Protein AF-A0A964E1Z7-F1 (afdb_monomer_lite)

Secondary structure (DSSP, 8-state):
---SHHHHHHHHHHHTT-----PSSP-HHHHHHHHHHHHHHHHHHHHHHHHHHHTT-EEEEE-TT-BEEEE-HHHHHHHHHHHSS--TTS-BPPHHHHHHHTS---STT-EEEEEETTEEEEEEEEEEETTTEEEEEEEE--SSSSHHHHHHHHHHHHHHHT--

pLDDT: mean 73.11, std 16.14, range [33.84, 90.81]

Structure (mmCIF, N/CA/C/O backbone):
data_AF-A0A964E1Z7-F1
#
_entry.id   AF-A0A964E1Z7-F1
#
loop_
_atom_site.group_PDB
_atom_site.id
_atom_site.type_symbol
_atom_site.label_atom_id
_atom_site.label_alt_id
_atom_site.label_comp_id
_atom_site.label_asym_id
_atom_site.label_entity_id
_atom_site.label_seq_id
_atom_site.pdbx_PDB_ins_code
_atom_site.Cartn_x
_atom_site.Cartn_y
_atom_site.Cartn_z
_atom_site.occupancy
_atom_site.B_iso_or_equiv
_atom_site.auth_seq_id
_atom_site.auth_comp_id
_atom_site.auth_asym_id
_atom_site.auth_atom_id
_atom_site.pdbx_PDB_model_num
ATOM 1 N N . MET A 1 1 ? -45.714 -0.247 21.143 1.00 38.91 1 MET A N 1
ATOM 2 C CA . MET A 1 1 ? -44.335 -0.779 21.098 1.00 38.91 1 MET A CA 1
ATOM 3 C C . MET A 1 1 ? -44.073 -1.239 19.666 1.00 38.91 1 MET A C 1
ATOM 5 O O . MET A 1 1 ? -44.638 -2.241 19.253 1.00 38.91 1 MET A O 1
ATOM 9 N N . THR A 1 2 ? -43.359 -0.449 18.861 1.00 48.03 2 THR A N 1
ATOM 10 C CA . THR A 1 2 ? -43.167 -0.661 17.411 1.00 48.03 2 THR A CA 1
ATOM 11 C C . THR A 1 2 ? -41.804 -1.302 17.144 1.00 48.03 2 THR A C 1
ATOM 13 O O . THR A 1 2 ? -40.855 -0.622 16.775 1.00 48.03 2 THR A O 1
ATOM 16 N N . GLY A 1 3 ? -41.685 -2.610 17.383 1.00 48.28 3 GLY A N 1
ATOM 17 C CA . GLY A 1 3 ? -40.433 -3.358 17.173 1.00 48.28 3 GLY A CA 1
ATOM 18 C C . GLY A 1 3 ? -40.176 -3.798 15.725 1.00 48.28 3 GLY A C 1
ATOM 19 O O . GLY A 1 3 ? -39.084 -4.256 15.422 1.00 48.28 3 GLY A O 1
ATOM 20 N N . LEU A 1 4 ? -41.161 -3.662 14.828 1.00 52.31 4 LEU A N 1
ATOM 21 C CA . LEU A 1 4 ? -41.070 -4.122 13.433 1.00 52.31 4 LEU A CA 1
ATOM 22 C C . LEU A 1 4 ? -40.373 -3.123 12.485 1.00 52.31 4 LEU A C 1
ATOM 24 O O . LEU A 1 4 ? -39.888 -3.543 11.442 1.00 52.31 4 LEU A O 1
ATOM 28 N N . SER A 1 5 ? -40.278 -1.835 12.848 1.00 60.28 5 SER A N 1
ATOM 29 C CA . SER A 1 5 ? -39.795 -0.770 11.945 1.00 60.28 5 SER A CA 1
ATOM 30 C C . SER A 1 5 ? -38.318 -0.401 12.123 1.00 60.28 5 SER A C 1
ATOM 32 O O . SER A 1 5 ? -37.672 0.087 11.203 1.00 60.28 5 SER A O 1
ATOM 34 N N . GLU A 1 6 ? -37.727 -0.631 13.296 1.00 70.12 6 GLU A N 1
ATOM 35 C CA . GLU A 1 6 ? -36.339 -0.202 13.527 1.00 70.12 6 GLU A CA 1
ATOM 36 C C . GLU A 1 6 ? -35.338 -1.034 12.719 1.00 70.12 6 GLU A C 1
ATOM 38 O O . GLU A 1 6 ? -34.410 -0.489 12.123 1.00 70.12 6 GLU A O 1
ATOM 43 N N . THR A 1 7 ? -35.554 -2.346 12.622 1.00 80.38 7 THR A N 1
ATOM 44 C CA . THR A 1 7 ? -34.643 -3.242 11.900 1.00 80.38 7 THR A CA 1
ATOM 45 C C . THR A 1 7 ? -34.624 -2.960 10.397 1.00 80.38 7 THR A C 1
ATOM 47 O O . THR A 1 7 ? -33.550 -2.927 9.801 1.00 80.38 7 THR A O 1
ATOM 50 N N . GLU A 1 8 ? -35.776 -2.690 9.775 1.00 84.38 8 GLU A N 1
ATOM 51 C CA . GLU A 1 8 ? -35.834 -2.337 8.347 1.00 84.38 8 GLU A CA 1
ATOM 52 C C . GLU A 1 8 ? -35.120 -1.010 8.049 1.00 84.38 8 GLU A C 1
ATOM 54 O O . GLU A 1 8 ? -34.429 -0.893 7.034 1.00 84.38 8 GLU A O 1
ATOM 59 N N . HIS A 1 9 ? -35.222 -0.024 8.946 1.00 80.94 9 HIS A N 1
ATOM 60 C CA . HIS A 1 9 ? -34.531 1.255 8.803 1.00 80.94 9 HIS A CA 1
ATOM 61 C C . HIS A 1 9 ? -33.019 1.115 8.977 1.00 80.94 9 HIS A C 1
ATOM 63 O O . HIS A 1 9 ? -32.265 1.719 8.215 1.00 80.94 9 HIS A O 1
ATOM 69 N N . ILE A 1 10 ? -32.571 0.280 9.918 1.00 86.25 10 ILE A N 1
ATOM 70 C CA . ILE A 1 10 ? -31.150 -0.032 10.103 1.00 86.25 10 ILE A CA 1
ATOM 71 C C . ILE A 1 10 ? -30.585 -0.692 8.840 1.00 86.25 10 ILE A C 1
ATOM 73 O O . ILE A 1 10 ? -29.562 -0.248 8.321 1.00 86.25 10 ILE A O 1
ATOM 77 N N . ILE A 1 11 ? -31.278 -1.699 8.297 1.00 88.12 11 ILE A N 1
ATOM 78 C CA . ILE A 1 11 ? -30.853 -2.397 7.074 1.00 88.12 11 ILE A CA 1
ATOM 79 C C . ILE A 1 11 ? -30.761 -1.424 5.894 1.00 88.12 11 ILE A C 1
ATOM 81 O O . ILE A 1 11 ? -29.750 -1.414 5.192 1.00 88.12 11 ILE A O 1
ATOM 85 N N . ARG A 1 12 ? -31.770 -0.563 5.700 1.00 85.69 12 ARG A N 1
ATOM 86 C CA . ARG A 1 12 ? -31.731 0.475 4.656 1.00 85.69 12 ARG A CA 1
ATOM 87 C C . ARG A 1 12 ? -30.573 1.454 4.861 1.00 85.69 12 ARG A C 1
ATOM 89 O O . ARG A 1 12 ? -29.933 1.836 3.888 1.00 85.69 12 ARG A O 1
ATOM 96 N N . GLY A 1 13 ? -30.277 1.827 6.106 1.00 84.75 13 GLY A N 1
ATOM 97 C CA . GLY A 1 13 ? -29.137 2.680 6.448 1.00 84.75 13 GLY A CA 1
ATOM 98 C C . GLY A 1 13 ? -27.794 2.057 6.061 1.00 84.75 13 GLY A C 1
ATOM 99 O O . GLY A 1 13 ? -26.962 2.730 5.457 1.00 84.75 13 GLY A O 1
ATOM 100 N N . PHE A 1 14 ? -27.606 0.762 6.325 1.00 88.19 14 PHE A N 1
ATOM 101 C CA . PHE A 1 14 ? -26.408 0.031 5.901 1.00 88.19 14 PHE A CA 1
ATOM 102 C C . PHE A 1 14 ? -26.319 -0.126 4.377 1.00 88.19 14 PHE A C 1
ATOM 104 O O . PHE A 1 14 ? -25.257 0.092 3.801 1.00 88.19 14 PHE A O 1
ATOM 111 N N . GLN A 1 15 ? -27.428 -0.436 3.698 1.00 89.88 15 GLN A N 1
ATOM 112 C CA . GLN A 1 15 ? -27.468 -0.527 2.230 1.00 89.88 15 GLN A CA 1
ATOM 113 C C . GLN A 1 15 ? -27.166 0.813 1.542 1.00 89.88 15 GLN A C 1
ATOM 115 O O . GLN A 1 15 ? -26.613 0.829 0.447 1.00 89.88 15 GLN A O 1
ATOM 120 N N . ALA A 1 16 ? -27.482 1.933 2.196 1.00 85.38 16 ALA A N 1
ATOM 121 C CA . ALA A 1 16 ? -27.135 3.276 1.741 1.00 85.38 16 ALA A CA 1
ATOM 122 C C . ALA A 1 16 ? -25.675 3.683 2.050 1.00 85.38 16 ALA A C 1
ATOM 124 O O . ALA A 1 16 ? -25.289 4.814 1.759 1.00 85.38 16 ALA A O 1
ATOM 125 N N . GLY A 1 17 ? -24.862 2.790 2.632 1.00 81.62 17 GLY A N 1
ATOM 126 C CA . GLY A 1 17 ? -23.448 3.032 2.944 1.00 81.62 17 GLY A CA 1
ATOM 127 C C . GLY A 1 17 ? -23.161 3.468 4.385 1.00 81.62 17 GLY A C 1
ATOM 128 O O . GLY A 1 17 ? -22.027 3.835 4.692 1.00 81.62 17 GLY A O 1
ATOM 129 N N . GLY A 1 18 ? -24.150 3.432 5.284 1.00 84.94 18 GLY A N 1
ATOM 130 C CA . GLY A 1 18 ? -23.915 3.588 6.720 1.00 84.94 18 GLY A CA 1
ATOM 131 C C . GLY A 1 18 ? -23.010 2.472 7.247 1.00 84.94 18 GLY A C 1
ATOM 132 O O . GLY A 1 18 ? -23.126 1.329 6.823 1.00 84.94 18 GLY A O 1
ATOM 133 N N . VAL A 1 19 ? -22.094 2.793 8.160 1.00 83.38 19 VAL A N 1
ATOM 134 C CA . VAL A 1 19 ? -21.109 1.832 8.705 1.00 83.38 19 VAL A CA 1
ATOM 135 C C . VAL A 1 19 ? -21.332 1.508 10.184 1.00 83.38 19 VAL A C 1
ATOM 137 O O . VAL A 1 19 ? -20.677 0.625 10.734 1.00 83.38 19 VAL A O 1
ATOM 140 N N . ASP A 1 20 ? -22.262 2.213 10.827 1.00 86.31 20 ASP A N 1
ATOM 141 C CA . ASP A 1 20 ? -22.703 2.006 12.205 1.00 86.31 20 ASP A CA 1
ATOM 142 C C . ASP A 1 20 ? -24.116 2.588 12.370 1.00 86.31 20 ASP A C 1
ATOM 144 O O . ASP A 1 20 ? -24.521 3.467 11.604 1.00 86.31 20 ASP A O 1
ATOM 148 N N . TYR A 1 21 ? -24.863 2.118 13.367 1.00 87.88 21 TYR A N 1
ATOM 149 C CA . TYR A 1 21 ? -26.184 2.643 13.712 1.00 87.88 21 TYR A CA 1
ATOM 150 C C . TYR A 1 21 ? -26.287 2.883 15.217 1.00 87.88 21 TYR A C 1
ATOM 152 O O . TYR A 1 21 ? -25.659 2.200 16.026 1.00 87.88 21 TYR A O 1
ATOM 160 N N . VAL A 1 22 ? -27.105 3.865 15.596 1.00 84.75 22 VAL A N 1
ATOM 161 C CA . VAL A 1 22 ? -27.388 4.191 16.996 1.00 84.75 22 VAL A CA 1
ATOM 162 C C . VAL A 1 22 ? -28.892 4.330 17.157 1.00 84.75 22 VAL A C 1
ATOM 164 O O . VAL A 1 22 ? -29.544 5.066 16.416 1.00 84.75 22 VAL A O 1
ATOM 167 N N . THR A 1 23 ? -29.443 3.605 18.121 1.00 86.25 23 THR A N 1
ATOM 168 C CA . THR A 1 23 ? -30.862 3.669 18.469 1.00 86.25 23 THR A CA 1
ATOM 169 C C . THR A 1 23 ? -31.145 4.897 19.326 1.00 86.25 23 THR A C 1
ATOM 171 O O . THR A 1 23 ? -30.299 5.345 20.102 1.00 86.25 23 THR A O 1
ATOM 174 N N . LYS A 1 24 ? -32.351 5.453 19.206 1.00 84.00 24 LYS A N 1
ATOM 175 C CA . LYS A 1 24 ? -32.805 6.531 20.093 1.00 84.00 24 LYS A CA 1
ATOM 176 C C . LYS A 1 24 ? -33.359 5.943 21.406 1.00 84.00 24 LYS A C 1
ATOM 178 O O . LYS A 1 24 ? -33.943 4.864 21.367 1.00 84.00 24 LYS A O 1
ATOM 183 N N . PRO A 1 25 ? -33.265 6.663 22.541 1.00 85.44 25 PRO A N 1
ATOM 184 C CA . PRO A 1 25 ? -32.580 7.943 22.720 1.00 85.44 25 PRO A CA 1
ATOM 185 C C . PRO A 1 25 ? -31.054 7.776 22.737 1.00 85.44 25 PRO A C 1
ATOM 187 O O . PRO A 1 25 ? -30.525 6.822 23.297 1.00 85.44 25 PRO A O 1
ATOM 190 N N . VAL A 1 26 ? -30.347 8.722 22.119 1.00 82.88 26 VAL A N 1
ATOM 191 C CA . VAL A 1 26 ? -28.885 8.668 21.993 1.00 82.88 26 VAL A CA 1
ATOM 192 C C . VAL A 1 26 ? -28.229 8.970 23.340 1.00 82.88 26 VAL A C 1
ATOM 194 O O . VAL A 1 26 ? -28.524 9.995 23.953 1.00 82.88 26 VAL A O 1
ATOM 197 N N . VAL A 1 27 ? -27.295 8.115 23.762 1.00 90.81 27 VAL A N 1
ATOM 198 C CA . VAL A 1 27 ? -26.457 8.338 24.947 1.00 90.81 27 VAL A CA 1
ATOM 199 C C . VAL A 1 27 ? -25.140 9.002 24.511 1.00 90.81 27 VAL A C 1
ATOM 201 O O . VAL A 1 27 ? -24.356 8.365 23.805 1.00 90.81 27 VAL A O 1
ATOM 204 N N . PRO A 1 28 ? -24.848 10.259 24.911 1.00 85.88 28 PRO A N 1
ATOM 205 C CA . PRO A 1 28 ? -23.693 11.010 24.400 1.00 85.88 28 PRO A CA 1
ATOM 206 C C . PRO A 1 28 ? -22.341 10.312 24.592 1.00 85.88 28 PRO A C 1
ATOM 208 O O . PRO A 1 28 ? -21.521 10.300 23.678 1.00 85.88 28 PRO A O 1
ATOM 211 N N . ASN A 1 29 ? -22.130 9.674 25.746 1.00 86.25 29 ASN A N 1
ATOM 212 C CA . ASN A 1 29 ? -20.885 8.956 26.035 1.00 86.25 29 ASN A CA 1
ATOM 213 C C . ASN A 1 29 ? -20.713 7.709 25.150 1.00 86.25 29 ASN A C 1
ATOM 215 O O . ASN A 1 29 ? -19.601 7.407 24.728 1.00 86.25 29 ASN A O 1
ATOM 219 N N . GLU A 1 30 ? -21.805 7.005 24.830 1.00 87.06 30 GLU A N 1
ATOM 220 C CA . GLU A 1 30 ? -21.760 5.857 23.917 1.00 87.06 30 GLU A CA 1
ATOM 221 C C . GLU A 1 30 ? -21.452 6.310 22.486 1.00 87.06 30 GLU A C 1
ATOM 223 O O . GLU A 1 30 ? -20.637 5.698 21.794 1.00 87.06 30 GLU A O 1
ATOM 228 N N . LEU A 1 31 ? -22.062 7.418 22.052 1.00 86.31 31 LEU A N 1
ATOM 229 C CA . LEU A 1 31 ? -21.810 7.985 20.731 1.00 86.31 31 LEU A CA 1
ATOM 230 C C . LEU A 1 31 ? -20.350 8.434 20.580 1.00 86.31 31 LEU A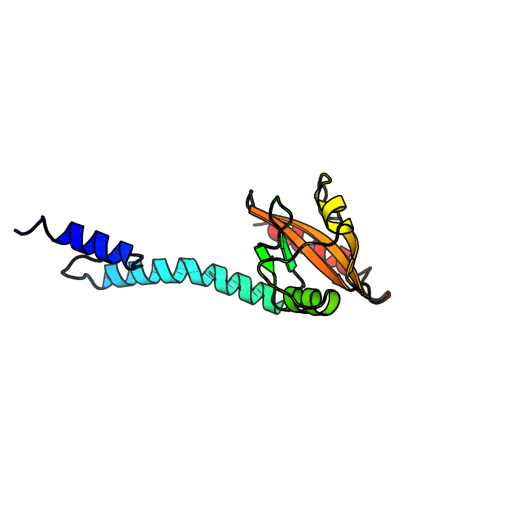 C 1
ATOM 232 O O . LEU A 1 31 ? -19.729 8.129 19.563 1.00 86.31 31 LEU A O 1
ATOM 236 N N . LEU A 1 32 ? -19.789 9.108 21.589 1.00 85.31 32 LEU A N 1
ATOM 237 C CA . LEU A 1 32 ? -18.381 9.514 21.593 1.00 85.31 32 LEU A CA 1
ATOM 238 C C . LEU A 1 32 ? -17.446 8.307 21.483 1.00 85.31 32 LEU A C 1
ATOM 240 O O . LEU A 1 32 ? -16.600 8.286 20.592 1.00 85.31 32 LEU A O 1
ATOM 244 N N . ALA A 1 33 ? -17.658 7.263 22.287 1.00 85.44 33 ALA A N 1
ATOM 245 C CA . ALA A 1 33 ? -16.849 6.045 22.224 1.00 85.44 33 ALA A CA 1
ATOM 246 C C . ALA A 1 33 ? -16.920 5.353 20.846 1.00 85.44 33 ALA A C 1
ATOM 248 O O . ALA A 1 33 ? -15.922 4.824 20.348 1.00 85.44 33 ALA A O 1
ATOM 249 N N . ARG A 1 34 ? -18.089 5.371 20.190 1.00 82.31 34 ARG A N 1
ATOM 250 C CA . ARG A 1 34 ? -18.254 4.843 18.824 1.00 82.31 34 ARG A CA 1
ATOM 251 C C . ARG A 1 34 ? -17.515 5.694 17.793 1.00 82.31 34 ARG A C 1
ATOM 253 O O . ARG A 1 34 ? -16.793 5.135 16.969 1.00 82.31 34 ARG A O 1
ATOM 260 N N . ILE A 1 35 ? -17.637 7.021 17.860 1.00 83.88 35 ILE A N 1
ATOM 261 C CA . ILE A 1 35 ? -16.899 7.947 16.985 1.00 83.88 35 ILE A CA 1
ATOM 262 C C . ILE A 1 35 ? -15.391 7.734 17.146 1.00 83.88 35 ILE A C 1
ATOM 264 O O . ILE A 1 35 ? -14.692 7.540 16.152 1.00 83.88 35 ILE A O 1
ATOM 268 N N . GLU A 1 36 ? -14.891 7.691 18.380 1.00 83.19 36 GLU A N 1
ATOM 269 C CA . GLU A 1 36 ? -13.477 7.446 18.675 1.00 83.19 36 GLU A CA 1
ATOM 270 C C . GLU A 1 36 ? -13.000 6.108 18.107 1.00 83.19 36 GLU A C 1
ATOM 272 O O . GLU A 1 36 ? -11.944 6.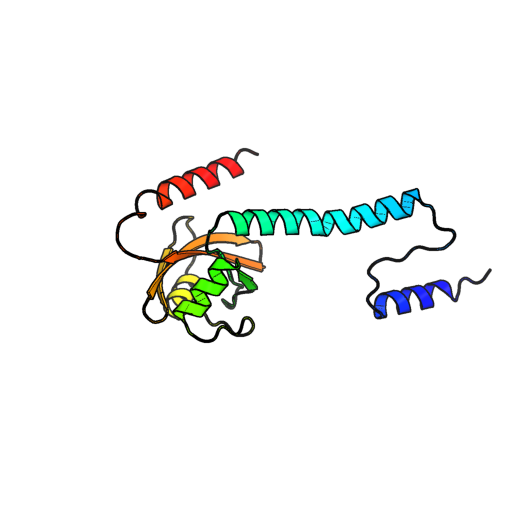047 17.477 1.00 83.19 36 GLU A O 1
ATOM 277 N N . ARG A 1 37 ? -13.798 5.040 18.235 1.00 78.81 37 ARG A N 1
ATOM 278 C CA . ARG A 1 37 ? -13.484 3.726 17.655 1.00 78.81 37 ARG A CA 1
ATOM 279 C C . ARG A 1 37 ? -13.359 3.778 16.132 1.00 78.81 37 ARG A C 1
ATOM 281 O O . ARG A 1 37 ? -12.466 3.130 15.580 1.00 78.81 37 ARG A O 1
ATOM 288 N N . HIS A 1 38 ? -14.238 4.512 15.453 1.00 77.19 38 HIS A N 1
ATOM 289 C CA . HIS A 1 38 ? -14.190 4.664 13.994 1.00 77.19 38 HIS A CA 1
ATOM 290 C C . HIS A 1 38 ? -13.008 5.527 13.549 1.00 77.19 38 HIS A C 1
ATOM 292 O O . HIS A 1 38 ? -12.316 5.174 12.593 1.00 77.19 38 HIS A O 1
ATOM 298 N N . LEU A 1 39 ? -12.708 6.603 14.279 1.00 73.50 39 LEU A N 1
ATOM 299 C CA . LEU A 1 39 ? -11.568 7.477 13.995 1.00 73.50 39 LEU A CA 1
ATOM 300 C C . LEU A 1 39 ? -10.227 6.773 14.244 1.00 73.50 39 LEU A C 1
ATOM 302 O O . LEU A 1 39 ? -9.337 6.825 13.393 1.00 73.50 39 LEU A O 1
ATOM 306 N N . ALA A 1 40 ? -10.087 6.051 15.358 1.00 73.06 40 ALA A N 1
ATOM 307 C CA . ALA A 1 40 ? -8.856 5.351 15.725 1.00 73.06 40 ALA A CA 1
ATOM 308 C C . ALA A 1 40 ? -8.464 4.267 14.706 1.00 73.06 40 ALA A C 1
ATOM 310 O O . ALA A 1 40 ? -7.282 4.104 14.400 1.00 73.06 40 ALA A O 1
ATOM 311 N N . ARG A 1 41 ? -9.447 3.566 14.121 1.00 65.44 41 ARG A N 1
ATOM 312 C CA . ARG A 1 41 ? -9.214 2.525 13.100 1.00 65.44 41 ARG A CA 1
ATOM 313 C C . ARG A 1 41 ? -8.593 3.072 11.813 1.00 65.44 41 ARG A C 1
ATOM 315 O O . ARG A 1 41 ? -7.836 2.359 11.163 1.00 65.44 41 ARG A O 1
ATOM 322 N N . GLY A 1 42 ? -8.878 4.325 11.454 1.00 66.19 42 GLY A N 1
ATOM 323 C CA . GLY A 1 42 ? -8.323 4.967 10.259 1.00 66.19 42 GLY A CA 1
ATOM 324 C C . GLY A 1 42 ? -7.081 5.815 10.529 1.00 66.19 42 GLY A C 1
ATOM 325 O O . GLY A 1 42 ? -6.204 5.912 9.671 1.00 66.19 42 GLY A O 1
ATOM 326 N N . GLN A 1 43 ? -6.988 6.428 11.709 1.00 77.62 43 GLN A N 1
ATOM 327 C CA . GLN A 1 43 ? -5.950 7.413 12.001 1.00 77.62 43 GLN A CA 1
ATOM 328 C C . GLN A 1 43 ? -4.555 6.791 12.082 1.00 77.62 43 GLN A C 1
ATOM 330 O O . GLN A 1 43 ? -3.625 7.319 11.479 1.00 77.62 43 GLN A O 1
ATOM 335 N N . THR A 1 44 ? -4.399 5.646 12.749 1.00 74.62 44 THR A N 1
ATOM 336 C CA . THR A 1 44 ? -3.089 4.984 12.866 1.00 74.62 44 THR A CA 1
ATOM 337 C C . THR A 1 44 ? -2.539 4.564 11.503 1.00 74.62 44 THR A C 1
ATOM 339 O O . THR A 1 44 ? -1.375 4.821 11.202 1.00 74.62 44 THR A O 1
ATOM 342 N N . ALA A 1 45 ? -3.381 3.991 10.637 1.00 73.31 45 ALA A N 1
ATOM 343 C CA . ALA A 1 45 ? -2.986 3.615 9.280 1.00 73.31 45 ALA A CA 1
ATOM 344 C C . ALA A 1 45 ? -2.610 4.840 8.427 1.00 73.31 45 ALA A C 1
ATOM 346 O O . ALA A 1 45 ? -1.626 4.800 7.686 1.00 73.31 45 ALA A O 1
ATOM 347 N N . ARG A 1 46 ? -3.351 5.951 8.563 1.00 75.31 46 ARG A N 1
ATOM 348 C CA . ARG A 1 46 ? -3.024 7.222 7.895 1.00 75.31 46 ARG A CA 1
ATOM 349 C C . ARG A 1 46 ? -1.688 7.779 8.376 1.00 75.31 46 ARG A C 1
ATOM 351 O O . ARG A 1 46 ? -0.851 8.084 7.538 1.00 75.31 46 ARG A O 1
ATOM 358 N N . ILE A 1 47 ? -1.461 7.844 9.690 1.00 79.19 47 ILE A N 1
ATOM 359 C CA . ILE A 1 47 ? -0.195 8.316 10.273 1.00 79.19 47 ILE A CA 1
ATOM 360 C C . ILE A 1 47 ? 0.973 7.456 9.785 1.00 79.19 47 ILE A C 1
ATOM 362 O O . 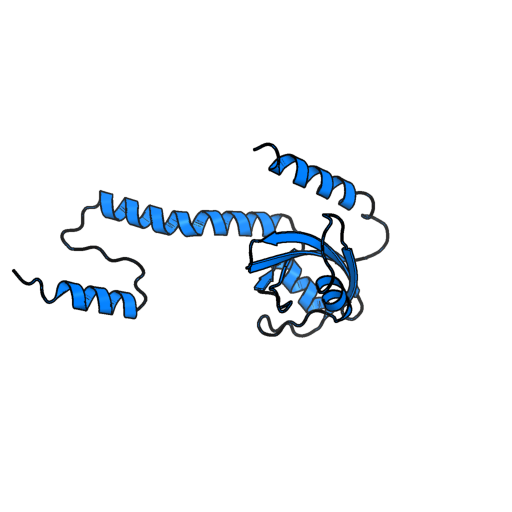ILE A 1 47 ? 1.983 8.004 9.351 1.00 79.19 47 ILE A O 1
ATOM 366 N N . ALA A 1 48 ? 0.834 6.128 9.801 1.00 73.62 48 ALA A N 1
ATOM 367 C CA . ALA A 1 48 ? 1.871 5.223 9.311 1.00 73.62 48 ALA A CA 1
ATOM 368 C C . ALA A 1 48 ? 2.185 5.469 7.827 1.00 73.62 48 ALA A C 1
ATOM 370 O O . ALA A 1 48 ? 3.353 5.579 7.456 1.00 73.62 48 ALA A O 1
ATOM 371 N N . ARG A 1 49 ? 1.158 5.630 6.981 1.00 74.69 49 ARG A N 1
ATOM 372 C CA . ARG A 1 49 ? 1.342 5.930 5.555 1.00 74.69 49 ARG A CA 1
ATOM 373 C C . ARG A 1 49 ? 2.016 7.282 5.335 1.00 74.69 49 ARG A C 1
ATOM 375 O O . ARG A 1 49 ? 2.991 7.351 4.598 1.00 74.69 49 ARG A O 1
ATOM 382 N N . THR A 1 50 ? 1.569 8.325 6.033 1.00 76.94 50 THR A N 1
ATOM 383 C CA . THR A 1 50 ? 2.196 9.651 5.975 1.00 76.94 50 THR A CA 1
ATOM 384 C C . THR A 1 50 ? 3.652 9.604 6.435 1.00 76.94 50 THR A C 1
ATOM 386 O O . THR A 1 50 ? 4.515 10.181 5.779 1.00 76.94 50 THR A O 1
ATOM 389 N N . ALA A 1 51 ? 3.960 8.888 7.518 1.00 75.75 51 ALA A N 1
ATOM 390 C CA . ALA A 1 51 ? 5.331 8.723 7.989 1.00 75.75 51 ALA A CA 1
ATOM 391 C C . ALA A 1 51 ? 6.211 8.038 6.931 1.00 75.75 51 ALA A C 1
ATOM 393 O O . ALA A 1 51 ? 7.318 8.505 6.671 1.00 75.75 51 ALA A O 1
ATOM 394 N N . ILE A 1 52 ? 5.704 6.984 6.278 1.00 79.12 52 ILE A N 1
ATOM 395 C CA . ILE A 1 52 ? 6.390 6.296 5.177 1.00 79.12 52 ILE A CA 1
ATOM 396 C C . ILE A 1 52 ? 6.631 7.247 3.995 1.00 79.12 52 ILE A C 1
ATOM 398 O O . ILE A 1 52 ? 7.756 7.310 3.495 1.00 79.12 52 ILE A O 1
ATOM 402 N N . ASP A 1 53 ? 5.625 8.022 3.589 1.00 78.06 53 ASP A N 1
ATOM 403 C CA . ASP A 1 53 ? 5.725 8.970 2.472 1.00 78.06 53 ASP A CA 1
ATOM 404 C C . ASP A 1 53 ? 6.785 10.055 2.738 1.00 78.06 53 ASP A C 1
ATOM 406 O O . ASP A 1 53 ? 7.574 10.402 1.852 1.00 78.06 53 ASP A O 1
ATOM 410 N N . LEU A 1 54 ? 6.875 10.530 3.985 1.00 73.69 54 LEU A N 1
ATOM 411 C CA . LEU A 1 54 ? 7.870 11.515 4.416 1.00 73.69 54 LEU A CA 1
ATOM 412 C C . LEU A 1 54 ? 9.305 10.966 4.436 1.00 73.69 54 LEU A C 1
ATOM 414 O O . LEU A 1 54 ? 10.245 11.746 4.297 1.00 73.69 54 LEU A O 1
ATOM 418 N N . THR A 1 55 ? 9.508 9.645 4.539 1.00 75.44 55 THR A N 1
ATOM 419 C CA . THR A 1 55 ? 10.866 9.059 4.481 1.00 75.44 55 THR A CA 1
ATOM 420 C C . THR A 1 55 ? 11.543 9.225 3.121 1.00 75.44 55 THR A C 1
ATOM 422 O O . THR A 1 55 ? 12.743 8.981 2.996 1.00 75.44 55 THR A O 1
ATOM 425 N N . GLY A 1 56 ? 10.784 9.592 2.084 1.00 69.50 56 GLY A N 1
ATOM 426 C CA . GLY A 1 56 ? 11.302 9.768 0.734 1.00 69.50 56 GLY A CA 1
ATOM 427 C C . GLY A 1 56 ? 11.710 8.466 0.041 1.00 69.50 56 GLY A C 1
ATOM 428 O O . GLY A 1 56 ? 12.352 8.529 -1.004 1.00 69.50 56 GLY A O 1
ATOM 429 N N . ARG A 1 57 ? 11.353 7.303 0.599 1.00 75.38 57 ARG A N 1
ATOM 430 C CA . ARG A 1 57 ? 11.654 5.993 0.015 1.00 75.38 57 ARG A CA 1
ATOM 431 C C . ARG A 1 57 ? 10.652 5.640 -1.081 1.00 75.38 57 ARG A C 1
ATOM 433 O O . ARG A 1 57 ? 9.447 5.866 -0.949 1.00 75.38 57 ARG A O 1
ATOM 440 N N . PHE A 1 58 ? 11.153 5.022 -2.142 1.00 87.75 58 PHE A N 1
ATOM 441 C CA . PHE A 1 58 ? 10.318 4.438 -3.182 1.00 87.75 58 PHE A CA 1
ATOM 442 C C . PHE A 1 58 ? 9.923 3.027 -2.734 1.00 87.75 58 PHE A C 1
ATOM 444 O O . PHE A 1 58 ? 10.746 2.113 -2.776 1.00 87.75 58 PHE A O 1
ATOM 451 N N . LEU A 1 59 ? 8.699 2.858 -2.234 1.00 87.75 59 LEU A N 1
ATOM 452 C CA . LEU A 1 59 ? 8.176 1.556 -1.822 1.00 87.75 59 LEU A CA 1
ATOM 453 C C . LEU A 1 59 ? 6.959 1.195 -2.664 1.00 87.75 59 LEU A C 1
ATOM 455 O O . LEU A 1 59 ? 6.127 2.058 -2.954 1.00 87.75 59 LEU A O 1
ATOM 459 N N . ILE A 1 60 ? 6.856 -0.085 -3.002 1.00 87.94 60 ILE A N 1
ATOM 460 C CA . ILE A 1 60 ? 5.684 -0.684 -3.637 1.00 87.94 60 ILE A CA 1
ATOM 461 C C . ILE A 1 60 ? 5.306 -1.971 -2.907 1.00 87.94 60 ILE A C 1
ATOM 463 O O . ILE A 1 60 ? 6.173 -2.656 -2.363 1.00 87.94 60 ILE A O 1
ATOM 467 N N . ALA A 1 61 ? 4.019 -2.295 -2.906 1.00 88.06 61 ALA A N 1
ATOM 468 C CA . ALA A 1 61 ? 3.513 -3.599 -2.518 1.00 88.06 61 ALA A CA 1
ATOM 469 C C . ALA A 1 61 ? 2.895 -4.276 -3.739 1.00 88.06 61 ALA A C 1
ATOM 471 O O . ALA A 1 61 ? 2.136 -3.644 -4.480 1.00 88.06 61 ALA A O 1
ATOM 472 N N . VAL A 1 62 ? 3.235 -5.546 -3.934 1.00 87.38 62 VAL A N 1
ATOM 473 C CA . VAL A 1 62 ? 2.760 -6.371 -5.047 1.00 87.38 62 VAL A CA 1
ATOM 474 C C . VAL A 1 62 ? 2.024 -7.593 -4.520 1.00 87.38 62 VAL A C 1
ATOM 476 O O . VAL A 1 62 ? 2.464 -8.182 -3.532 1.00 87.38 62 VAL A O 1
ATOM 479 N N . ASP A 1 63 ? 0.911 -7.959 -5.144 1.00 86.56 63 ASP A N 1
ATOM 480 C CA . ASP A 1 63 ? 0.170 -9.175 -4.797 1.00 86.56 63 ASP A CA 1
ATOM 481 C C . ASP A 1 63 ? 0.828 -10.445 -5.376 1.00 86.56 63 ASP A C 1
ATOM 483 O O . ASP A 1 63 ? 1.924 -10.408 -5.945 1.00 86.56 63 ASP A O 1
ATOM 487 N N . ALA A 1 64 ? 0.169 -11.593 -5.197 1.00 81.31 64 ALA A N 1
ATOM 488 C CA . ALA A 1 64 ? 0.628 -12.881 -5.720 1.00 81.31 64 ALA A CA 1
ATOM 489 C C . ALA A 1 64 ? 0.649 -12.949 -7.260 1.00 81.31 64 ALA A C 1
ATOM 491 O O . ALA A 1 64 ? 1.462 -13.686 -7.815 1.00 81.31 64 ALA A O 1
ATOM 492 N N . ASP A 1 65 ? -0.182 -12.151 -7.936 1.00 81.88 65 ASP A N 1
ATOM 493 C CA . ASP A 1 65 ? -0.198 -12.004 -9.397 1.00 81.88 65 ASP A CA 1
ATOM 494 C C . ASP A 1 65 ? 0.810 -10.943 -9.876 1.00 81.88 65 ASP A C 1
ATOM 496 O O . ASP A 1 65 ? 0.832 -10.572 -11.052 1.00 81.88 65 ASP A O 1
ATOM 500 N N . ALA A 1 66 ? 1.648 -10.445 -8.961 1.00 81.00 66 ALA A N 1
ATOM 501 C CA . ALA A 1 66 ? 2.642 -9.410 -9.182 1.00 81.00 66 ALA A CA 1
ATOM 502 C C . ALA A 1 66 ? 2.058 -8.070 -9.674 1.00 81.00 66 ALA A C 1
ATOM 504 O O . ALA A 1 66 ? 2.745 -7.276 -10.323 1.00 81.00 66 ALA A O 1
ATOM 505 N N . LYS A 1 67 ? 0.800 -7.780 -9.325 1.00 83.56 67 LYS A N 1
ATOM 506 C CA . LYS A 1 67 ? 0.173 -6.474 -9.549 1.00 83.56 67 LYS A CA 1
ATOM 507 C C . LYS A 1 67 ? 0.501 -5.538 -8.403 1.00 83.56 67 LYS A C 1
ATOM 509 O O . LYS A 1 67 ? 0.489 -5.936 -7.240 1.00 83.56 67 LYS A O 1
ATOM 514 N N . VAL A 1 68 ? 0.763 -4.269 -8.711 1.00 84.44 68 VAL A N 1
ATOM 515 C CA . VAL A 1 68 ? 0.967 -3.257 -7.666 1.00 84.44 68 VAL A CA 1
ATOM 516 C C . VAL A 1 68 ? -0.368 -2.917 -7.018 1.00 84.44 68 VAL A C 1
ATOM 518 O O . VAL A 1 68 ? -1.237 -2.313 -7.637 1.00 84.44 68 VAL A O 1
ATOM 521 N N . VAL A 1 69 ? -0.502 -3.275 -5.743 1.00 84.31 69 VAL A N 1
ATOM 522 C CA . VAL A 1 69 ? -1.690 -2.985 -4.923 1.00 84.31 69 VAL A CA 1
ATOM 523 C C . VAL A 1 69 ? -1.528 -1.708 -4.100 1.00 84.31 69 VAL A C 1
ATOM 525 O O . VAL A 1 69 ? -2.506 -1.130 -3.626 1.00 84.31 69 VAL A O 1
ATOM 528 N N . TRP A 1 70 ? -0.289 -1.247 -3.919 1.00 85.69 70 TRP A N 1
ATOM 529 C CA . TRP A 1 70 ? 0.023 -0.022 -3.191 1.00 85.69 70 TRP A CA 1
ATOM 530 C C . TRP A 1 70 ? 1.415 0.507 -3.546 1.00 85.69 70 TRP A C 1
ATOM 532 O O . TRP A 1 70 ? 2.337 -0.257 -3.822 1.00 85.69 70 TRP A O 1
ATOM 542 N N . SER A 1 71 ? 1.589 1.821 -3.465 1.00 86.56 71 SER A N 1
ATOM 543 C CA . SER A 1 71 ? 2.873 2.497 -3.640 1.00 86.56 71 SER A CA 1
ATOM 544 C C . SER A 1 71 ? 2.922 3.806 -2.848 1.00 86.56 71 SER A C 1
ATOM 546 O O . SER A 1 71 ? 1.885 4.414 -2.539 1.00 86.56 71 SER A O 1
ATOM 548 N N . THR A 1 72 ? 4.136 4.262 -2.530 1.00 86.12 72 THR A N 1
ATOM 549 C CA . THR A 1 72 ? 4.349 5.646 -2.078 1.00 86.12 72 THR A CA 1
ATOM 550 C C . THR A 1 72 ? 4.184 6.615 -3.253 1.00 86.12 72 THR A C 1
ATOM 552 O O . THR A 1 72 ? 4.495 6.244 -4.389 1.00 86.12 72 THR A O 1
ATOM 555 N N . PRO A 1 73 ? 3.767 7.878 -3.031 1.00 84.44 73 PRO A N 1
ATOM 556 C CA . PRO A 1 73 ? 3.609 8.861 -4.108 1.00 84.44 73 PRO A CA 1
ATOM 557 C C . PRO A 1 73 ? 4.875 9.030 -4.958 1.00 84.44 73 PRO A C 1
ATOM 559 O O . PRO A 1 73 ? 4.810 9.069 -6.184 1.00 84.44 73 PRO A O 1
ATOM 562 N N . LYS A 1 74 ? 6.050 9.041 -4.312 1.00 82.31 74 LYS A N 1
ATOM 563 C CA . LYS A 1 74 ? 7.341 9.094 -5.011 1.00 82.31 74 LYS A CA 1
ATOM 564 C C . LYS A 1 74 ? 7.613 7.847 -5.852 1.00 82.31 74 LYS A C 1
ATOM 566 O O . LYS A 1 74 ? 8.161 7.985 -6.940 1.00 82.31 74 LYS A O 1
ATOM 571 N N . ALA A 1 75 ? 7.256 6.652 -5.372 1.00 85.25 75 ALA A N 1
ATOM 572 C CA . ALA A 1 75 ? 7.384 5.422 -6.157 1.00 85.25 75 ALA A CA 1
ATOM 573 C C . ALA A 1 75 ? 6.489 5.465 -7.394 1.00 85.25 75 ALA A C 1
ATOM 575 O O . ALA A 1 75 ? 6.969 5.175 -8.483 1.00 85.25 75 ALA A O 1
ATOM 576 N N . SER A 1 76 ? 5.237 5.906 -7.247 1.00 84.12 76 SER A N 1
ATOM 577 C CA . SER A 1 76 ? 4.327 6.091 -8.381 1.00 84.12 76 SER A CA 1
ATOM 578 C C . SER A 1 76 ? 4.893 7.059 -9.417 1.00 84.12 76 SER A C 1
ATOM 580 O O . SER A 1 76 ? 4.854 6.759 -10.604 1.00 84.12 76 SER A O 1
ATOM 582 N N . HIS A 1 77 ? 5.457 8.191 -8.979 1.00 82.88 77 HIS A N 1
ATOM 583 C CA . HIS A 1 77 ? 6.087 9.156 -9.885 1.00 82.88 77 HIS A CA 1
ATOM 584 C C . HIS A 1 77 ? 7.301 8.555 -10.601 1.00 82.88 77 HIS A C 1
ATOM 586 O O . HIS A 1 77 ? 7.374 8.631 -11.818 1.00 82.88 77 HIS A O 1
ATOM 592 N N . LEU A 1 78 ? 8.207 7.886 -9.876 1.00 80.69 78 LEU A N 1
ATOM 593 C CA . LEU A 1 78 ? 9.369 7.223 -10.479 1.00 80.69 78 LEU A CA 1
ATOM 594 C C . LEU A 1 78 ? 8.943 6.205 -11.540 1.00 80.69 78 LEU A C 1
ATOM 596 O O . LEU A 1 78 ? 9.521 6.161 -12.620 1.00 80.69 78 LEU A O 1
ATOM 600 N N . ILE A 1 79 ? 7.932 5.394 -11.236 1.00 79.31 79 ILE A N 1
ATOM 601 C CA . ILE A 1 79 ? 7.399 4.386 -12.154 1.00 79.31 79 ILE A CA 1
ATOM 602 C C . ILE A 1 79 ? 6.797 5.051 -13.397 1.00 79.31 79 ILE A C 1
ATOM 604 O O . ILE A 1 79 ? 7.089 4.622 -14.513 1.00 79.31 79 ILE A O 1
ATOM 608 N N . ALA A 1 80 ? 5.997 6.104 -13.209 1.00 78.81 80 ALA A N 1
ATOM 609 C CA . ALA A 1 80 ? 5.392 6.862 -14.299 1.00 78.81 80 ALA A CA 1
ATOM 610 C C . ALA A 1 80 ? 6.451 7.493 -15.217 1.00 78.81 80 ALA A C 1
ATOM 612 O O . ALA A 1 80 ? 6.339 7.385 -16.438 1.00 78.81 80 ALA A O 1
ATOM 613 N N . ASP A 1 81 ? 7.496 8.079 -14.628 1.00 77.75 81 ASP A N 1
ATOM 614 C CA . ASP A 1 81 ? 8.614 8.693 -15.346 1.00 77.75 81 ASP A CA 1
ATOM 615 C C . ASP A 1 81 ? 9.408 7.662 -16.159 1.00 77.75 81 ASP A C 1
ATOM 617 O O . ASP A 1 81 ? 9.835 7.952 -17.272 1.00 77.75 81 ASP A O 1
ATOM 621 N N . CYS A 1 82 ? 9.611 6.455 -15.618 1.00 72.19 82 CYS A N 1
ATOM 622 C CA . CYS A 1 82 ? 10.416 5.423 -16.277 1.00 72.19 82 CYS A CA 1
ATOM 623 C C . CYS A 1 82 ? 9.675 4.691 -17.406 1.00 72.19 82 CYS A C 1
ATOM 625 O O . CYS A 1 82 ? 10.323 4.146 -18.296 1.00 72.19 82 CYS A O 1
ATOM 627 N N . LEU A 1 83 ? 8.344 4.584 -17.349 1.00 63.94 83 LEU A N 1
ATOM 628 C CA . LEU A 1 83 ? 7.594 3.666 -18.221 1.00 63.94 83 LEU A CA 1
ATOM 629 C C . LEU A 1 83 ? 6.594 4.351 -19.156 1.00 63.94 83 LEU A C 1
ATOM 631 O O . LEU A 1 83 ? 6.171 3.720 -20.120 1.00 63.94 83 LEU A O 1
ATOM 635 N N . GLY A 1 84 ? 6.286 5.634 -18.939 1.00 59.44 84 GLY A N 1
ATOM 636 C CA . GLY A 1 84 ? 5.352 6.395 -19.767 1.00 59.44 84 GLY A CA 1
ATOM 637 C C . GLY A 1 84 ? 3.895 5.955 -19.576 1.00 59.44 84 GLY A C 1
ATOM 638 O O . GLY A 1 84 ? 3.562 4.784 -19.682 1.00 59.44 84 GLY A O 1
ATOM 639 N N . SER A 1 85 ? 3.010 6.921 -19.306 1.00 51.50 85 SER A N 1
ATOM 640 C CA . SER A 1 85 ? 1.571 6.731 -19.033 1.00 51.50 85 SER A CA 1
ATOM 641 C C . SER A 1 85 ? 1.269 5.689 -17.941 1.00 51.50 85 SER A C 1
ATOM 643 O O . SER A 1 85 ? 0.987 4.520 -18.191 1.00 51.50 85 SER A O 1
ATOM 645 N N . TYR A 1 86 ? 1.317 6.134 -16.686 1.00 51.97 86 TYR A N 1
ATOM 646 C CA . TYR A 1 86 ? 0.887 5.339 -15.540 1.00 51.97 86 TYR A CA 1
ATOM 647 C C . TYR A 1 86 ? -0.645 5.290 -15.469 1.00 51.97 86 TYR A C 1
ATOM 649 O O . TYR A 1 86 ? -1.275 6.239 -15.002 1.00 51.97 86 TYR A O 1
ATOM 657 N N . ASP A 1 87 ? -1.242 4.177 -15.895 1.00 57.62 87 ASP A N 1
ATOM 658 C CA . ASP A 1 87 ? -2.554 3.771 -15.392 1.00 57.62 87 ASP A CA 1
ATOM 659 C C . ASP A 1 87 ? -2.349 2.939 -14.119 1.00 57.62 87 ASP A C 1
ATOM 661 O O . ASP A 1 87 ? -1.889 1.796 -14.160 1.00 57.62 87 ASP A O 1
ATOM 665 N N . SER A 1 88 ? -2.698 3.529 -12.974 1.00 52.81 88 SER A N 1
ATOM 666 C CA . SER A 1 88 ? -2.620 2.897 -11.653 1.00 52.81 88 SER A CA 1
ATOM 667 C C . SER A 1 88 ? -3.365 1.563 -11.548 1.00 52.81 88 SER A C 1
ATOM 669 O O . SER A 1 88 ? -3.061 0.785 -10.649 1.00 52.81 88 SER A O 1
ATOM 671 N N . ALA A 1 89 ? -4.333 1.298 -12.432 1.00 51.41 89 ALA A N 1
ATOM 672 C CA . ALA A 1 89 ? -5.129 0.073 -12.413 1.00 51.41 89 ALA A CA 1
ATOM 673 C C . ALA A 1 89 ? -4.503 -1.087 -13.212 1.00 51.41 89 ALA A C 1
ATOM 675 O O . ALA A 1 89 ? -4.855 -2.243 -12.978 1.00 51.41 89 ALA A O 1
ATOM 676 N N . SER A 1 90 ? -3.567 -0.797 -14.122 1.00 55.22 90 SER A N 1
ATOM 677 C CA . SER A 1 90 ? -3.074 -1.753 -15.130 1.00 55.22 90 SER A CA 1
ATOM 678 C C . SER A 1 90 ? -1.545 -1.834 -15.183 1.00 55.22 90 SER A C 1
ATOM 680 O O . SER A 1 90 ? -0.958 -2.247 -16.185 1.00 55.22 90 SER A O 1
ATOM 682 N N . PHE A 1 91 ? -0.874 -1.418 -14.109 1.00 65.56 91 PHE A N 1
ATOM 683 C CA . PHE A 1 91 ? 0.579 -1.447 -14.039 1.00 65.56 91 PHE A CA 1
ATOM 684 C C . PHE A 1 91 ? 1.106 -2.887 -14.061 1.00 65.56 91 PHE A C 1
ATOM 686 O O . PHE A 1 91 ? 0.884 -3.663 -13.131 1.00 65.56 91 PHE A O 1
ATOM 693 N N . THR A 1 92 ? 1.834 -3.226 -15.124 1.00 66.06 92 THR A N 1
ATOM 694 C CA . THR A 1 92 ? 2.500 -4.523 -15.272 1.00 66.06 92 THR A CA 1
ATOM 695 C C . THR A 1 92 ? 3.984 -4.356 -14.970 1.00 66.06 92 THR A C 1
ATOM 697 O O . THR A 1 92 ? 4.655 -3.518 -15.576 1.00 66.06 92 THR A O 1
ATOM 700 N N . LEU A 1 93 ? 4.508 -5.141 -14.026 1.00 76.38 93 LEU A N 1
ATOM 701 C CA . LEU A 1 93 ? 5.935 -5.124 -13.708 1.00 76.38 93 LEU A CA 1
ATOM 702 C C . LEU A 1 93 ? 6.766 -5.605 -14.913 1.00 76.38 93 LEU A C 1
ATOM 704 O O . LEU A 1 93 ? 6.318 -6.479 -15.657 1.00 76.38 93 LEU A O 1
ATOM 708 N N . PRO A 1 94 ? 8.001 -5.101 -15.094 1.00 77.69 94 PRO A N 1
ATOM 709 C CA . PRO A 1 94 ? 8.914 -5.629 -16.102 1.00 77.69 94 PRO A CA 1
ATOM 710 C C . PRO A 1 94 ? 9.147 -7.131 -15.912 1.00 77.69 94 PRO A C 1
ATOM 712 O O . PRO A 1 94 ? 9.270 -7.601 -14.780 1.00 77.69 94 PRO A O 1
ATOM 715 N N . SER A 1 95 ? 9.301 -7.873 -17.009 1.00 79.81 95 SER A N 1
ATOM 716 C CA . SER A 1 95 ? 9.511 -9.329 -16.986 1.00 79.81 95 SER A CA 1
ATOM 717 C C . SER A 1 95 ? 10.675 -9.763 -16.092 1.00 79.81 95 SER A C 1
ATOM 719 O O . SER A 1 95 ? 10.521 -10.685 -15.304 1.00 79.81 95 SER A O 1
ATOM 721 N N . GLY A 1 96 ? 11.799 -9.038 -16.103 1.00 83.38 96 GLY A N 1
ATOM 722 C CA . GLY A 1 96 ? 12.931 -9.338 -15.215 1.00 83.38 96 GLY A CA 1
ATOM 723 C C . GLY A 1 96 ? 12.606 -9.236 -13.717 1.00 83.38 96 GLY A C 1
ATOM 724 O O . GLY A 1 96 ? 13.249 -9.896 -12.904 1.00 83.38 96 GLY A O 1
ATOM 725 N N . LEU A 1 97 ? 11.605 -8.432 -13.341 1.00 83.50 97 LEU A N 1
ATOM 726 C CA . LEU A 1 97 ? 11.126 -8.345 -11.962 1.00 83.50 97 LEU A CA 1
ATOM 727 C C . LEU A 1 97 ? 10.160 -9.493 -11.647 1.00 83.50 97 LEU A C 1
ATOM 729 O O . LEU A 1 97 ? 10.240 -10.064 -10.564 1.00 83.50 97 LEU A O 1
ATOM 733 N N . LEU A 1 98 ? 9.303 -9.864 -12.601 1.00 84.62 98 LEU A N 1
ATOM 734 C CA . LEU A 1 98 ? 8.407 -11.020 -12.498 1.00 84.62 98 LEU A CA 1
ATOM 735 C C . LEU A 1 98 ? 9.190 -12.332 -12.337 1.00 84.62 98 LEU A C 1
ATOM 737 O O . LEU A 1 98 ? 8.931 -13.087 -11.404 1.00 84.62 98 LEU A O 1
ATOM 741 N N . ASP A 1 99 ? 10.210 -12.547 -13.171 1.00 86.44 99 ASP A N 1
ATOM 742 C CA . ASP A 1 99 ? 11.096 -13.723 -13.137 1.00 86.44 99 ASP A CA 1
ATOM 743 C C . ASP A 1 99 ? 11.885 -13.845 -11.829 1.00 86.44 99 ASP A C 1
ATOM 745 O O . ASP A 1 99 ? 12.370 -14.918 -11.457 1.00 86.44 99 ASP A O 1
ATOM 749 N N . TRP A 1 100 ? 12.093 -12.718 -11.155 1.00 88.00 100 TRP A N 1
ATOM 750 C CA . TRP A 1 100 ? 12.730 -12.683 -9.851 1.00 88.00 100 TRP A CA 1
ATOM 751 C C . TRP A 1 100 ? 11.724 -12.947 -8.727 1.00 88.00 100 TRP A C 1
ATOM 753 O O . TRP A 1 100 ? 12.029 -13.723 -7.824 1.00 88.00 100 TRP A O 1
ATOM 763 N N . LEU A 1 101 ? 10.517 -12.375 -8.806 1.00 85.00 101 LEU A N 1
ATOM 764 C CA . LEU A 1 101 ? 9.422 -12.623 -7.861 1.00 85.00 101 LEU A CA 1
ATOM 765 C C . LEU A 1 101 ? 8.905 -14.068 -7.899 1.00 85.00 101 LEU A C 1
ATOM 767 O O . LEU A 1 101 ? 8.404 -14.556 -6.889 1.00 85.00 101 LEU A O 1
ATOM 771 N N . SER A 1 102 ? 9.050 -14.766 -9.029 1.00 83.25 102 SER A N 1
ATOM 772 C CA . SER A 1 102 ? 8.673 -16.178 -9.164 1.00 83.25 102 SER A CA 1
ATOM 773 C C . SER A 1 102 ? 9.626 -17.139 -8.440 1.00 83.25 102 SER A C 1
ATOM 775 O O . SER A 1 102 ? 9.348 -18.336 -8.354 1.00 83.25 102 SER A O 1
ATOM 777 N N . ARG A 1 103 ? 10.769 -16.649 -7.940 1.00 83.88 103 ARG A N 1
ATOM 778 C CA . ARG A 1 103 ? 11.755 -17.439 -7.190 1.00 83.88 103 ARG A CA 1
ATOM 779 C C . ARG A 1 103 ? 11.488 -17.337 -5.683 1.00 83.88 103 ARG A C 1
ATOM 781 O O . ARG A 1 103 ? 10.963 -16.322 -5.227 1.00 83.88 103 ARG A O 1
ATOM 788 N N . PRO A 1 104 ? 11.886 -18.339 -4.879 1.00 76.56 104 PRO A N 1
ATOM 789 C CA . PRO A 1 104 ? 11.799 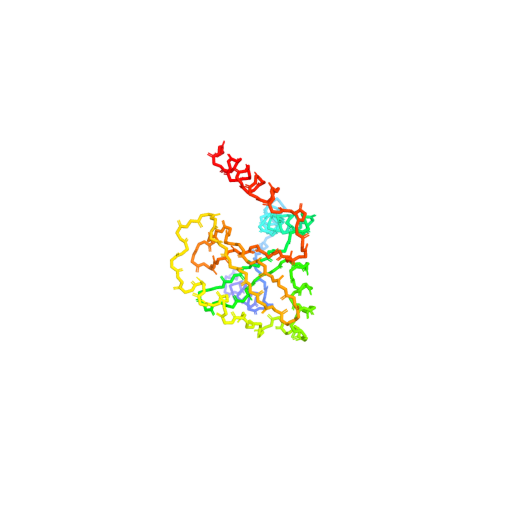-18.248 -3.423 1.00 76.56 104 PRO A CA 1
ATOM 790 C C . PRO A 1 104 ? 12.626 -17.061 -2.902 1.00 76.56 104 PRO A C 1
ATOM 792 O O . PRO A 1 104 ? 13.846 -17.008 -3.073 1.00 76.56 104 PRO A O 1
ATOM 795 N N . LEU A 1 105 ? 11.958 -16.079 -2.290 1.00 73.38 105 LEU A N 1
ATOM 796 C CA . LEU A 1 105 ? 12.586 -14.900 -1.685 1.00 73.38 105 LEU A CA 1
ATOM 797 C C . LEU A 1 105 ? 12.922 -15.199 -0.220 1.00 73.38 105 LEU A C 1
ATOM 799 O O . LEU A 1 105 ? 12.293 -14.685 0.703 1.00 73.38 105 LEU A O 1
ATOM 803 N N . ASP A 1 106 ? 13.918 -16.059 -0.020 1.00 64.38 106 ASP A N 1
ATOM 804 C CA . ASP A 1 106 ? 14.221 -16.644 1.294 1.00 64.38 106 ASP A CA 1
ATOM 805 C C . ASP A 1 106 ? 15.178 -15.788 2.147 1.00 64.38 106 ASP A C 1
ATOM 807 O O . ASP A 1 106 ? 15.446 -16.110 3.303 1.00 64.38 106 ASP A O 1
ATOM 811 N N . SER A 1 107 ? 15.698 -14.672 1.614 1.00 60.84 107 SER A N 1
ATOM 812 C CA . SER A 1 107 ? 16.631 -13.799 2.343 1.00 60.84 107 SER A CA 1
ATOM 813 C C . SER A 1 107 ? 16.298 -12.307 2.241 1.00 60.84 107 SER A C 1
ATOM 815 O O . SER A 1 107 ? 15.959 -11.794 1.170 1.00 60.84 107 SER A O 1
ATOM 817 N N . VAL A 1 108 ? 16.498 -11.598 3.362 1.00 59.06 108 VAL A N 1
ATOM 818 C CA . VAL A 1 108 ? 16.318 -10.139 3.583 1.00 59.06 108 VAL A CA 1
ATOM 819 C C . VAL A 1 108 ? 17.264 -9.263 2.724 1.00 59.06 108 VAL A C 1
ATOM 821 O O . VAL A 1 108 ? 17.309 -8.046 2.862 1.00 59.06 108 VAL A O 1
ATOM 824 N N . SER A 1 109 ? 17.996 -9.853 1.777 1.00 63.72 109 SER A N 1
ATOM 825 C CA . SER A 1 109 ? 18.942 -9.153 0.894 1.00 63.72 109 SER A CA 1
ATOM 826 C C . SER A 1 109 ? 18.746 -9.474 -0.587 1.00 63.72 109 SER A C 1
ATOM 828 O O . SER A 1 109 ? 19.584 -9.110 -1.414 1.00 63.72 109 SER A O 1
ATOM 830 N N . SER A 1 110 ? 17.654 -10.151 -0.944 1.00 80.81 110 SER A N 1
ATOM 831 C CA . SER A 1 110 ? 17.348 -10.428 -2.345 1.00 80.81 110 SER A CA 1
ATOM 832 C C . SER A 1 110 ? 17.092 -9.102 -3.066 1.00 80.81 110 SER A C 1
ATOM 834 O O . SER A 1 110 ? 16.234 -8.313 -2.659 1.00 80.81 110 SER A O 1
ATOM 836 N 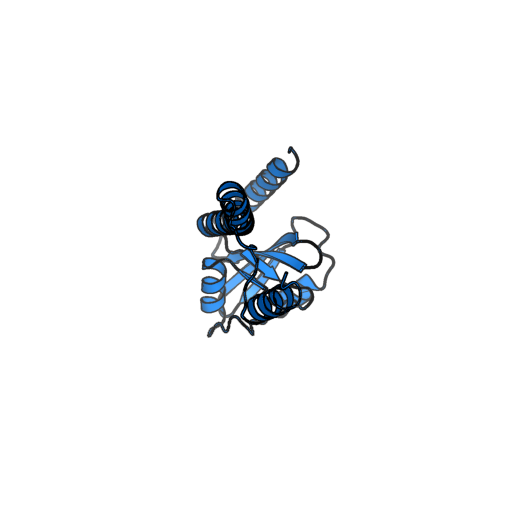N . SER A 1 111 ? 17.832 -8.846 -4.141 1.00 85.25 111 SER A N 1
ATOM 837 C CA . SER A 1 111 ? 17.592 -7.696 -5.010 1.00 85.25 111 SER A CA 1
ATOM 838 C C . SER A 1 111 ? 17.812 -8.064 -6.468 1.00 85.25 111 SER A C 1
ATOM 840 O O . SER A 1 111 ? 18.591 -8.968 -6.774 1.00 85.25 111 SER A O 1
ATOM 842 N N . VAL A 1 112 ? 17.123 -7.357 -7.354 1.00 87.00 112 VAL A N 1
ATOM 843 C CA . VAL A 1 112 ? 17.270 -7.476 -8.801 1.00 87.00 112 VAL A CA 1
ATOM 844 C C . VAL A 1 112 ? 17.338 -6.081 -9.398 1.00 87.00 112 VAL A C 1
ATOM 846 O O . VAL A 1 112 ? 16.580 -5.191 -9.012 1.00 87.00 112 VAL A O 1
ATOM 849 N N . THR A 1 113 ? 18.259 -5.880 -10.330 1.00 87.50 113 THR A N 1
ATOM 850 C CA . THR A 1 113 ? 18.306 -4.661 -11.132 1.00 87.50 113 THR A CA 1
ATOM 851 C C . THR A 1 113 ? 17.562 -4.922 -12.427 1.00 87.50 113 THR A C 1
ATOM 853 O O . THR A 1 113 ? 17.898 -5.845 -13.167 1.00 87.50 113 THR A O 1
ATOM 856 N N . VAL A 1 114 ? 16.535 -4.121 -12.683 1.00 85.69 114 VAL A N 1
ATOM 857 C CA . VAL A 1 114 ? 15.703 -4.211 -13.878 1.00 85.69 114 VAL A CA 1
ATOM 858 C C . VAL A 1 114 ? 15.742 -2.895 -14.629 1.00 85.69 114 VAL A C 1
ATOM 860 O O . VAL A 1 114 ? 15.795 -1.815 -14.042 1.00 85.69 114 VAL A O 1
ATOM 863 N N . ARG A 1 115 ? 15.707 -2.986 -15.955 1.00 82.19 115 ARG A N 1
ATOM 864 C CA . ARG A 1 115 ? 15.630 -1.807 -16.808 1.00 82.19 115 ARG A CA 1
ATOM 865 C C . ARG A 1 115 ? 14.164 -1.416 -16.970 1.00 82.19 115 ARG A C 1
ATOM 867 O O . ARG A 1 115 ? 13.366 -2.222 -17.443 1.00 82.19 115 ARG A O 1
ATOM 874 N N . MET A 1 116 ? 13.818 -0.200 -16.563 1.00 76.94 116 MET A N 1
ATOM 875 C CA . MET A 1 116 ? 12.492 0.391 -16.745 1.00 76.94 116 MET A CA 1
ATOM 876 C C . MET A 1 116 ? 12.649 1.575 -17.701 1.00 76.94 116 MET A C 1
ATOM 878 O O . MET A 1 116 ? 13.202 2.603 -17.320 1.00 76.94 116 MET A O 1
ATOM 882 N N . GLY A 1 117 ? 12.251 1.389 -18.963 1.00 75.81 117 GLY A N 1
ATOM 883 C CA . GLY A 1 117 ? 12.493 2.369 -20.025 1.00 75.81 117 GLY A CA 1
ATOM 884 C C . GLY A 1 117 ? 13.985 2.577 -20.297 1.00 75.81 117 GLY A C 1
ATOM 885 O O . GLY A 1 117 ? 14.688 1.649 -20.708 1.00 75.81 117 GLY A O 1
ATOM 886 N N . ASP A 1 118 ? 14.456 3.801 -20.084 1.00 74.75 118 ASP A N 1
ATOM 887 C CA . ASP A 1 118 ? 15.846 4.248 -20.211 1.00 74.75 118 ASP A CA 1
ATOM 888 C C . ASP A 1 118 ? 16.635 4.192 -18.891 1.00 74.75 118 ASP A C 1
ATOM 890 O O . ASP A 1 118 ? 17.858 4.343 -18.905 1.00 74.75 118 ASP A O 1
ATOM 894 N N . ARG A 1 119 ? 15.974 3.905 -17.763 1.00 77.69 119 ARG A N 1
ATOM 895 C CA . ARG A 1 119 ? 16.585 3.904 -16.428 1.00 77.69 119 ARG A CA 1
ATOM 896 C C . ARG A 1 119 ? 16.817 2.499 -15.881 1.00 77.69 119 ARG A C 1
ATOM 898 O O . ARG A 1 119 ? 16.085 1.549 -16.169 1.00 77.69 119 ARG A O 1
ATOM 905 N N . SER A 1 120 ? 17.848 2.378 -15.050 1.00 83.56 120 SER A N 1
ATOM 906 C CA . SER A 1 120 ? 18.145 1.179 -14.266 1.00 83.56 120 SER A CA 1
ATOM 907 C C . SER A 1 120 ? 17.552 1.336 -12.864 1.00 83.56 120 SER A C 1
ATOM 909 O O . SER A 1 120 ? 17.866 2.290 -12.149 1.00 83.56 120 SER A O 1
ATOM 911 N N . VAL A 1 121 ? 16.658 0.424 -12.483 1.00 84.94 121 VAL A N 1
ATOM 912 C CA . VAL A 1 121 ? 15.964 0.427 -11.191 1.00 84.94 121 VAL A CA 1
ATOM 913 C C . VAL A 1 121 ? 16.315 -0.852 -10.447 1.00 84.94 121 VAL A C 1
ATOM 915 O O . VAL A 1 121 ? 16.030 -1.957 -10.906 1.00 84.94 121 VAL A O 1
ATOM 918 N N . GLN A 1 122 ? 16.900 -0.717 -9.264 1.00 88.19 122 GLN A N 1
ATOM 919 C CA . GLN A 1 122 ? 17.110 -1.836 -8.360 1.00 88.19 122 GLN A CA 1
ATOM 920 C C . GLN A 1 122 ? 15.874 -2.028 -7.479 1.00 88.19 122 GLN A C 1
ATOM 922 O O . GLN A 1 122 ? 15.514 -1.154 -6.691 1.00 88.19 122 GLN A O 1
ATOM 927 N N . ALA A 1 123 ? 15.246 -3.195 -7.578 1.00 88.75 123 ALA A N 1
ATOM 928 C CA . ALA A 1 123 ? 14.218 -3.652 -6.657 1.00 88.75 123 ALA A CA 1
ATOM 929 C C . ALA A 1 123 ? 14.864 -4.501 -5.555 1.00 88.75 123 ALA A C 1
ATOM 931 O O . ALA A 1 123 ? 15.580 -5.458 -5.830 1.00 88.75 123 ALA A O 1
ATOM 932 N N . THR A 1 124 ? 14.629 -4.146 -4.294 1.00 88.31 124 THR A N 1
ATOM 933 C CA . THR A 1 124 ? 15.084 -4.890 -3.111 1.00 88.31 124 THR A CA 1
ATOM 934 C C . THR A 1 124 ? 13.875 -5.438 -2.366 1.00 88.31 124 THR A C 1
ATOM 936 O O . THR A 1 124 ? 12.954 -4.680 -2.060 1.00 88.31 124 THR A O 1
ATOM 939 N N . TYR A 1 125 ? 13.889 -6.723 -2.028 1.00 87.19 125 TYR A N 1
ATOM 940 C CA . TYR A 1 125 ? 12.875 -7.333 -1.173 1.00 87.19 125 TYR A CA 1
ATOM 941 C C . TYR A 1 125 ? 13.031 -6.833 0.266 1.00 87.19 125 TYR A C 1
ATOM 943 O O . TYR A 1 125 ? 14.125 -6.887 0.825 1.00 87.19 125 TYR A O 1
ATOM 951 N N . ILE A 1 126 ? 11.946 -6.328 0.856 1.00 85.00 126 ILE A N 1
ATOM 952 C CA . ILE A 1 126 ? 11.933 -5.850 2.248 1.00 85.00 126 ILE A CA 1
ATOM 953 C C . ILE A 1 126 ? 11.249 -6.862 3.164 1.00 85.00 126 ILE A C 1
ATOM 955 O O . ILE A 1 126 ? 11.694 -7.076 4.288 1.00 85.00 126 ILE A O 1
ATOM 959 N N . GLY A 1 127 ? 10.170 -7.481 2.691 1.00 83.31 127 GLY A N 1
ATOM 960 C CA . GLY A 1 127 ? 9.396 -8.424 3.481 1.00 83.31 127 GLY A CA 1
ATOM 961 C C . GLY A 1 127 ? 8.053 -8.741 2.844 1.00 83.31 127 GLY A C 1
ATOM 962 O O . GLY A 1 127 ? 7.680 -8.177 1.814 1.00 83.31 127 GLY A O 1
ATOM 963 N N . ARG A 1 128 ? 7.312 -9.638 3.485 1.00 81.06 128 ARG A N 1
ATOM 964 C CA . ARG A 1 128 ? 5.964 -10.031 3.085 1.00 81.06 128 ARG A CA 1
ATOM 965 C C . ARG A 1 128 ? 4.961 -9.518 4.117 1.00 81.06 128 ARG A C 1
ATOM 967 O O . ARG A 1 128 ? 5.193 -9.653 5.317 1.00 81.06 128 ARG A O 1
ATOM 974 N N . VAL A 1 129 ? 3.866 -8.927 3.653 1.00 72.94 129 VAL A N 1
ATOM 975 C CA . VAL A 1 129 ? 2.727 -8.538 4.491 1.00 72.94 129 VAL A CA 1
ATOM 976 C C . VAL A 1 129 ? 1.652 -9.597 4.295 1.00 72.94 129 VAL A C 1
ATOM 978 O O . VAL A 1 129 ? 0.953 -9.589 3.287 1.00 72.94 129 VAL A O 1
ATOM 981 N N . SER A 1 130 ? 1.597 -10.536 5.244 1.00 69.06 130 SER A N 1
ATOM 982 C CA . SER A 1 130 ? 0.672 -11.679 5.258 1.00 69.06 130 SER A CA 1
ATOM 983 C C . SER A 1 130 ? 0.581 -12.423 3.909 1.00 69.06 130 SER A C 1
ATOM 985 O O . SER A 1 130 ? 1.570 -12.581 3.198 1.00 69.06 130 SER A O 1
ATOM 987 N N . ASP A 1 131 ? -0.599 -12.934 3.582 1.00 67.25 131 ASP A N 1
ATOM 988 C CA . ASP A 1 131 ? -1.023 -13.438 2.277 1.00 67.25 131 ASP A CA 1
ATOM 989 C C . ASP A 1 131 ? -1.279 -12.333 1.235 1.00 67.25 131 ASP A C 1
ATOM 991 O O . ASP A 1 131 ? -1.466 -12.635 0.060 1.00 67.25 131 ASP A O 1
ATOM 995 N N . GLN A 1 132 ? -1.288 -11.061 1.643 1.00 65.44 132 GLN A N 1
ATOM 996 C CA . GLN A 1 132 ? -1.756 -9.959 0.799 1.00 65.44 132 GLN A CA 1
ATOM 997 C C . GLN A 1 132 ? -0.696 -9.416 -0.157 1.00 65.44 132 GLN A C 1
ATOM 999 O O . GLN A 1 132 ? -1.048 -8.765 -1.140 1.00 65.44 132 GLN A O 1
ATOM 1004 N N . GLY A 1 133 ? 0.589 -9.669 0.100 1.00 80.56 133 GLY A N 1
ATOM 1005 C CA . GLY A 1 133 ? 1.618 -9.298 -0.859 1.00 80.56 133 GLY A CA 1
ATOM 1006 C C . GLY A 1 133 ? 3.021 -9.120 -0.305 1.00 80.56 133 GLY A C 1
ATOM 1007 O O . GLY A 1 133 ? 3.316 -9.299 0.877 1.00 80.56 133 GLY A O 1
ATOM 1008 N N . ILE A 1 134 ? 3.917 -8.754 -1.208 1.00 86.44 134 ILE A N 1
ATOM 1009 C CA . ILE A 1 134 ? 5.339 -8.536 -0.972 1.00 86.44 134 ILE A CA 1
ATOM 1010 C C . ILE A 1 134 ? 5.631 -7.038 -1.036 1.00 86.44 134 ILE A C 1
ATOM 1012 O O . ILE A 1 134 ? 5.186 -6.358 -1.957 1.00 86.44 134 ILE A O 1
ATOM 1016 N N . ILE A 1 135 ? 6.421 -6.526 -0.090 1.00 87.44 135 ILE A N 1
ATOM 1017 C CA . ILE A 1 135 ? 6.938 -5.157 -0.121 1.00 87.44 135 ILE A CA 1
ATOM 1018 C C . ILE A 1 135 ? 8.314 -5.143 -0.779 1.00 87.44 135 ILE A C 1
ATOM 1020 O O . ILE A 1 135 ? 9.251 -5.823 -0.343 1.00 87.44 135 ILE A O 1
ATOM 1024 N N . LEU A 1 136 ? 8.447 -4.277 -1.780 1.00 88.69 136 LEU A N 1
ATOM 1025 C CA . LEU A 1 136 ? 9.689 -3.995 -2.480 1.00 88.69 136 LEU A CA 1
ATOM 1026 C C . LEU A 1 136 ? 10.093 -2.535 -2.277 1.00 88.69 136 LEU A C 1
ATOM 1028 O O . LEU A 1 136 ? 9.263 -1.624 -2.283 1.00 88.69 136 LEU A O 1
ATOM 1032 N N . ARG A 1 137 ? 11.398 -2.309 -2.150 1.00 88.81 137 ARG A N 1
ATOM 1033 C CA . ARG A 1 137 ? 12.013 -0.984 -2.237 1.00 88.81 137 ARG A CA 1
ATOM 1034 C C . ARG A 1 137 ? 12.642 -0.810 -3.607 1.00 88.81 137 ARG A C 1
ATOM 1036 O O . ARG A 1 137 ? 13.444 -1.647 -4.008 1.00 88.81 137 ARG A O 1
ATOM 1043 N N . LEU A 1 138 ? 12.340 0.299 -4.266 1.00 87.44 138 LEU A N 1
ATOM 1044 C CA . LEU A 1 138 ? 12.971 0.700 -5.516 1.00 87.44 138 LEU A CA 1
ATOM 1045 C C . LEU A 1 138 ? 14.089 1.718 -5.239 1.00 87.44 138 LEU A C 1
ATOM 1047 O O . LEU A 1 138 ? 13.967 2.578 -4.364 1.00 87.44 138 LEU A O 1
ATOM 1051 N N . SER A 1 139 ? 15.184 1.631 -5.982 1.00 85.56 139 SER A N 1
ATOM 1052 C CA . SER A 1 139 ? 16.243 2.644 -6.016 1.00 85.56 139 SER A CA 1
ATOM 1053 C C . SER A 1 139 ? 16.736 2.827 -7.444 1.00 85.56 139 SER A C 1
ATOM 1055 O O . SER A 1 139 ? 16.883 1.850 -8.173 1.00 85.56 139 SER A O 1
ATOM 1057 N N . LEU A 1 140 ? 16.978 4.074 -7.843 1.00 80.94 140 LEU A N 1
ATOM 1058 C CA . LEU A 1 140 ? 17.606 4.383 -9.126 1.00 80.94 140 LEU A CA 1
ATOM 1059 C C . LEU A 1 140 ? 19.099 4.078 -9.030 1.00 80.94 140 LEU A C 1
ATOM 1061 O O . LEU A 1 140 ? 19.750 4.469 -8.062 1.00 80.94 140 LEU A O 1
ATOM 1065 N N . ASP A 1 141 ? 19.621 3.374 -10.025 1.00 70.50 141 ASP A N 1
ATOM 1066 C CA . ASP A 1 141 ? 21.044 3.070 -10.155 1.00 70.50 141 ASP A CA 1
ATOM 1067 C C . ASP A 1 141 ? 21.729 4.189 -10.957 1.00 70.50 141 ASP A C 1
ATOM 1069 O O . ASP A 1 141 ? 22.188 3.986 -12.077 1.00 70.50 141 ASP A O 1
ATOM 1073 N N . ASP A 1 142 ? 21.730 5.405 -10.403 1.00 54.47 142 ASP A N 1
ATOM 1074 C CA . ASP A 1 142 ? 22.547 6.515 -10.907 1.00 54.47 142 ASP A CA 1
ATOM 1075 C C . ASP A 1 142 ? 23.883 6.491 -10.142 1.00 54.47 142 ASP A C 1
ATOM 1077 O O . ASP A 1 142 ? 24.005 7.035 -9.049 1.00 54.47 142 ASP A O 1
ATOM 1081 N N . GLN A 1 143 ? 24.837 5.727 -10.683 1.00 46.59 143 GLN A N 1
ATOM 1082 C CA . GLN A 1 143 ? 26.285 5.694 -10.405 1.00 46.59 143 GLN A CA 1
ATOM 1083 C C . GLN A 1 143 ? 26.768 5.971 -8.946 1.00 46.59 143 GLN A C 1
ATOM 1085 O O . GLN A 1 143 ? 26.793 7.085 -8.430 1.00 46.59 143 GLN A O 1
ATOM 1090 N N . GLU A 1 144 ? 27.307 4.911 -8.328 1.00 43.53 144 GLU A N 1
ATOM 1091 C CA . GLU A 1 144 ? 28.420 4.889 -7.348 1.00 43.53 144 GLU A CA 1
ATOM 1092 C C . GLU A 1 144 ? 28.303 5.517 -5.940 1.00 43.53 144 GLU A C 1
ATOM 1094 O O . GLU A 1 144 ? 29.080 5.117 -5.070 1.00 43.53 144 GLU A O 1
ATOM 1099 N N . ALA A 1 145 ? 27.345 6.385 -5.607 1.00 42.81 145 ALA A N 1
ATOM 1100 C CA . ALA A 1 145 ? 27.400 7.082 -4.305 1.00 42.81 145 ALA A CA 1
ATOM 1101 C C . ALA A 1 145 ? 26.797 6.334 -3.087 1.00 42.81 145 ALA A C 1
ATOM 1103 O O . ALA A 1 145 ? 27.129 6.675 -1.947 1.00 42.81 145 ALA A O 1
ATOM 1104 N N . ASP A 1 146 ? 25.931 5.326 -3.278 1.00 46.34 146 ASP A N 1
ATOM 1105 C CA . ASP A 1 146 ? 25.065 4.833 -2.179 1.00 46.34 146 ASP A CA 1
ATOM 1106 C C . ASP A 1 146 ? 25.117 3.316 -1.896 1.00 46.34 146 ASP A C 1
ATOM 1108 O O . ASP A 1 146 ? 24.520 2.825 -0.928 1.00 46.34 146 ASP A O 1
ATOM 1112 N N . LYS A 1 147 ? 25.921 2.559 -2.665 1.00 43.22 147 LYS A N 1
ATOM 1113 C CA . LYS A 1 147 ? 26.105 1.099 -2.491 1.00 43.22 147 LYS A CA 1
ATOM 1114 C C . LYS A 1 147 ? 26.582 0.716 -1.078 1.00 43.22 147 LYS A C 1
ATOM 1116 O O . LYS A 1 147 ? 26.227 -0.349 -0.580 1.00 43.22 147 LYS A O 1
ATOM 1121 N N . GLY A 1 148 ? 27.330 1.594 -0.400 1.00 39.84 148 GLY A N 1
ATOM 1122 C CA . GLY A 1 148 ? 27.855 1.358 0.954 1.00 39.84 148 GLY A CA 1
ATOM 1123 C C . GLY A 1 148 ? 26.933 1.765 2.114 1.00 39.84 148 GLY A C 1
ATOM 1124 O O . GLY A 1 148 ? 27.109 1.274 3.232 1.00 39.84 148 GLY A O 1
ATOM 1125 N N . LYS A 1 149 ? 25.941 2.640 1.889 1.00 44.88 149 LYS A N 1
ATOM 1126 C CA . LYS A 1 149 ? 25.052 3.139 2.960 1.00 44.88 149 LYS A CA 1
ATOM 1127 C C . LYS A 1 149 ? 23.749 2.341 3.062 1.00 44.88 149 LYS A C 1
ATOM 1129 O O . LYS A 1 149 ? 23.241 2.142 4.169 1.00 44.88 149 LYS A O 1
ATOM 1134 N N . LEU A 1 150 ? 23.261 1.791 1.948 1.00 52.38 150 LEU A N 1
ATOM 1135 C CA . LEU A 1 150 ? 21.995 1.048 1.893 1.00 52.38 150 LEU A CA 1
ATOM 1136 C C . LEU A 1 150 ? 22.050 -0.335 2.565 1.00 52.38 150 LEU A C 1
ATOM 1138 O O . LEU A 1 150 ? 21.055 -0.739 3.170 1.00 52.38 150 LEU A O 1
ATOM 1142 N N . GLN A 1 151 ? 23.200 -1.027 2.546 1.00 50.84 151 GLN A N 1
ATOM 1143 C CA . GLN A 1 151 ? 23.383 -2.280 3.301 1.00 50.84 151 GLN A CA 1
ATOM 1144 C C . GLN A 1 151 ? 23.406 -2.045 4.820 1.00 50.84 151 GLN A C 1
ATOM 1146 O O . GLN A 1 151 ? 22.805 -2.809 5.575 1.00 50.84 151 GLN A O 1
ATOM 1151 N N . LYS A 1 152 ? 24.033 -0.955 5.287 1.00 43.94 152 LYS A N 1
ATOM 1152 C CA . LYS A 1 152 ? 24.127 -0.646 6.725 1.00 43.94 152 LYS A CA 1
ATOM 1153 C C . LYS A 1 152 ? 22.809 -0.135 7.318 1.00 43.94 152 LYS A C 1
ATOM 1155 O O . LYS A 1 152 ? 22.482 -0.493 8.446 1.00 43.94 152 LYS A O 1
ATOM 1160 N N . ALA A 1 153 ? 22.028 0.649 6.572 1.00 43.03 153 ALA A N 1
ATOM 1161 C CA . ALA A 1 153 ? 20.750 1.176 7.062 1.00 43.03 153 ALA A CA 1
ATOM 1162 C C . ALA A 1 153 ? 19.637 0.110 7.126 1.00 43.03 153 ALA A C 1
ATOM 1164 O O . ALA A 1 153 ? 18.818 0.138 8.044 1.00 43.03 153 ALA A O 1
ATOM 1165 N N . ALA A 1 154 ? 19.620 -0.849 6.190 1.00 42.72 154 ALA A N 1
ATOM 1166 C CA . ALA A 1 154 ? 18.672 -1.968 6.214 1.00 42.72 154 ALA A CA 1
ATOM 1167 C C . ALA A 1 154 ? 18.944 -2.924 7.390 1.00 42.72 154 ALA A C 1
ATOM 1169 O O . ALA A 1 154 ? 18.014 -3.306 8.097 1.00 42.72 154 ALA A O 1
ATOM 1170 N N . ALA A 1 155 ? 20.219 -3.215 7.675 1.00 39.78 155 ALA A N 1
ATOM 1171 C CA . ALA A 1 155 ? 20.611 -4.027 8.828 1.00 39.78 155 ALA A CA 1
ATOM 1172 C C . ALA A 1 155 ? 20.256 -3.370 10.178 1.00 39.78 155 ALA A C 1
ATOM 1174 O O . ALA A 1 155 ? 19.936 -4.064 11.141 1.00 39.78 155 ALA A O 1
ATOM 1175 N N . HIS A 1 156 ? 20.282 -2.034 10.257 1.00 35.34 156 HIS A N 1
ATOM 1176 C CA . HIS A 1 156 ? 19.954 -1.319 11.492 1.00 35.34 156 HIS A CA 1
ATOM 1177 C C . HIS A 1 156 ? 18.439 -1.275 11.761 1.00 35.34 156 HIS A C 1
ATOM 1179 O O . HIS A 1 156 ? 18.018 -1.468 12.896 1.00 35.34 156 HIS A O 1
ATOM 1185 N N . ALA A 1 157 ? 17.609 -1.077 10.731 1.00 35.38 157 ALA A N 1
ATOM 1186 C CA . ALA A 1 157 ? 16.154 -0.982 10.895 1.00 35.38 157 ALA A CA 1
ATOM 1187 C C . ALA A 1 157 ? 15.501 -2.321 11.292 1.00 35.38 157 ALA A C 1
ATOM 1189 O O . ALA A 1 157 ? 14.585 -2.335 12.110 1.00 35.38 157 ALA A O 1
ATOM 1190 N N . VAL A 1 158 ? 16.011 -3.447 10.779 1.00 42.69 158 VAL A N 1
ATOM 1191 C CA . VAL A 1 158 ? 15.527 -4.791 11.150 1.00 42.69 158 VAL A CA 1
ATOM 1192 C C . VAL A 1 158 ? 15.837 -5.114 12.617 1.00 42.69 158 VAL A C 1
ATOM 1194 O O . VAL A 1 158 ? 15.037 -5.760 13.284 1.00 42.69 158 VAL A O 1
ATOM 1197 N N . ARG A 1 159 ? 16.946 -4.595 13.162 1.00 35.00 159 ARG A N 1
ATOM 1198 C CA . ARG A 1 159 ? 17.349 -4.827 14.558 1.00 35.00 159 ARG A CA 1
ATOM 1199 C C . ARG A 1 159 ? 16.500 -4.064 15.581 1.00 35.00 159 ARG A C 1
ATOM 1201 O O . ARG A 1 159 ? 16.394 -4.498 16.721 1.00 35.00 159 ARG A O 1
ATOM 1208 N N . VAL A 1 160 ? 15.902 -2.938 15.190 1.00 36.41 160 VAL A N 1
ATOM 1209 C CA . VAL A 1 160 ? 15.082 -2.108 16.094 1.00 36.41 160 VAL A CA 1
ATOM 1210 C C . VAL A 1 160 ? 13.667 -2.675 16.260 1.00 36.41 160 VAL A C 1
ATOM 1212 O O . VAL A 1 160 ? 13.062 -2.492 17.310 1.00 36.41 160 VAL A O 1
ATOM 1215 N N . LEU A 1 161 ? 13.156 -3.419 15.274 1.00 35.38 161 LEU A N 1
ATOM 1216 C CA . LEU A 1 161 ? 11.812 -4.013 15.316 1.00 35.38 161 LEU A CA 1
ATOM 1217 C C . LEU A 1 161 ? 11.773 -5.440 15.891 1.00 35.38 161 LEU A C 1
ATOM 1219 O O . LEU A 1 161 ? 10.692 -5.963 16.119 1.00 35.38 161 LEU A O 1
ATOM 1223 N N . SER A 1 162 ? 12.928 -6.059 16.155 1.00 33.84 162 SER A N 1
ATOM 1224 C CA . SER A 1 162 ? 13.043 -7.369 16.821 1.00 33.84 162 SER A CA 1
ATOM 1225 C C . SER A 1 162 ? 13.316 -7.277 18.332 1.00 33.84 162 SER A C 1
ATOM 1227 O O . SER A 1 162 ? 13.598 -8.292 18.964 1.00 33.84 162 SER A O 1
ATOM 1229 N N . SER A 1 163 ? 13.314 -6.067 18.901 1.00 34.91 163 SER A N 1
ATOM 1230 C CA . SER A 1 163 ? 13.580 -5.800 20.327 1.00 34.91 163 SER A CA 1
ATOM 1231 C C . SER A 1 163 ? 12.407 -5.129 21.056 1.00 34.91 163 SER A C 1
ATOM 1233 O O . SER A 1 163 ? 12.600 -4.571 22.134 1.00 34.91 163 SER A O 1
ATOM 1235 N N . ILE A 1 164 ? 11.202 -5.208 20.489 1.00 36.03 164 ILE A N 1
ATOM 1236 C CA . ILE A 1 164 ? 9.922 -4.885 21.138 1.00 36.03 164 ILE A CA 1
ATOM 1237 C C . ILE A 1 164 ? 9.019 -6.102 20.959 1.00 36.03 164 ILE A C 1
ATOM 1239 O O . ILE A 1 164 ? 8.368 -6.490 21.951 1.00 36.03 164 ILE A O 1
#

Sequence (164 aa):
MTGLSETEHIIRGFQAGGVDYVTKPVVPNELLARIERHLARGQTARIARTAIDLTGRFLIAVDADAKVVWSTPKASHLIADCLGSYDSASFTLPSGLLDWLSRPLDSVSSSVTVRMGDRSVQATYIGRVSDQGIILRLSLDDQEADKGKLQKAAAHAVRVLSSI

Radius of gyration: 22.48 Å; chains: 1; bounding box: 73×30×46 Å

InterPro domains:
  IPR001789 Signal transduction 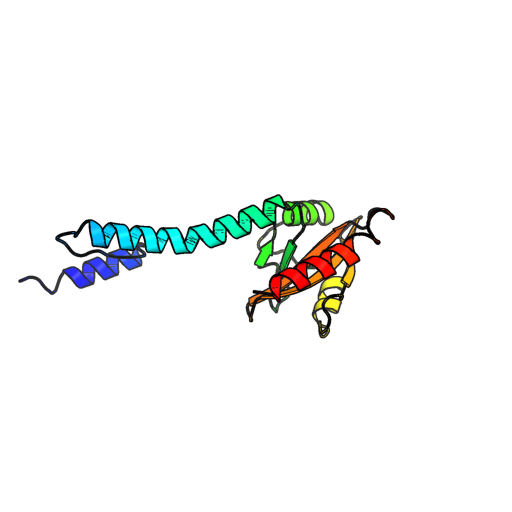response regulator, receiver domain [PS50110] (1-39)
  IPR011006 CheY-like superfamily [SSF52172] (1-46)

Foldseek 3Di:
DPPPPPVVVVVVCVVVPNPDDDDPPDDVVVVVVVVCVVCVVVVVVVVVLVVVLVVVWWKFWAAPVRQTPDTRPNVQVVLCVLAPDDPNVDDDDPPQVVVQVVDPPPDCFDWDWDRRHPWIKIWGWHAADPNGTTMITIDTCPDDDPPVPVVVVSVVVVVVVVPD

Organism: NCBI:txid2802395